Protein AF-U5U4Z3-F1 (afdb_monomer_lite)

Structure (mmCIF, N/CA/C/O backbone):
data_AF-U5U4Z3-F1
#
_entry.id   AF-U5U4Z3-F1
#
loop_
_atom_site.group_PDB
_atom_site.id
_atom_site.type_symbol
_atom_site.label_atom_id
_atom_site.label_alt_id
_atom_site.label_comp_id
_atom_site.label_asym_id
_atom_site.label_entity_id
_atom_site.label_seq_id
_atom_site.pdbx_PDB_ins_code
_atom_site.Cartn_x
_atom_site.Cartn_y
_atom_site.Cartn_z
_atom_site.occupancy
_atom_site.B_iso_or_equiv
_atom_site.auth_seq_id
_atom_site.auth_comp_id
_atom_site.auth_asym_id
_atom_site.auth_atom_id
_atom_site.pdbx_PDB_model_num
ATOM 1 N N . ASP A 1 1 ? -3.626 -6.196 -9.862 1.00 71.31 1 ASP A N 1
ATOM 2 C CA . ASP A 1 1 ? -4.087 -5.107 -10.706 1.00 71.31 1 ASP A CA 1
ATOM 3 C C . ASP A 1 1 ? -5.489 -5.414 -11.232 1.00 71.31 1 ASP A C 1
ATOM 5 O O . ASP A 1 1 ? -5.678 -6.311 -12.052 1.00 71.31 1 ASP A O 1
ATOM 9 N N . LYS A 1 2 ? -6.499 -4.791 -10.631 1.00 76.50 2 LYS A N 1
ATOM 10 C CA . LYS A 1 2 ? -7.915 -4.969 -10.975 1.00 76.50 2 LYS A CA 1
ATOM 11 C C . LYS A 1 2 ? -8.366 -3.956 -12.030 1.00 76.50 2 LYS A C 1
ATOM 13 O O . LYS A 1 2 ? -9.353 -4.225 -12.718 1.00 76.50 2 LYS A O 1
ATOM 18 N N . ASP A 1 3 ? -7.707 -2.810 -12.119 1.00 81.88 3 ASP A N 1
ATOM 19 C CA . ASP A 1 3 ? -8.025 -1.702 -13.022 1.00 81.88 3 ASP A CA 1
ATOM 20 C C . ASP A 1 3 ? -7.069 -1.577 -14.219 1.00 81.88 3 ASP A C 1
ATOM 22 O O . ASP A 1 3 ? -7.378 -0.839 -15.155 1.00 81.88 3 ASP A O 1
ATOM 26 N N . GLY A 1 4 ? -6.018 -2.390 -14.275 1.00 84.38 4 GLY A N 1
ATOM 27 C CA . GLY A 1 4 ? -5.068 -2.459 -15.383 1.00 84.38 4 GLY A CA 1
ATOM 28 C C . GLY A 1 4 ? -4.010 -1.354 -15.347 1.00 84.38 4 GLY A C 1
ATOM 29 O O . GLY A 1 4 ? -3.498 -1.001 -16.411 1.00 84.38 4 GLY A O 1
ATOM 30 N N . ASP A 1 5 ? -3.751 -0.751 -14.183 1.00 84.75 5 ASP A N 1
ATOM 31 C CA . ASP A 1 5 ? -2.849 0.395 -14.036 1.00 84.75 5 ASP A CA 1
ATOM 32 C C . ASP A 1 5 ? -1.374 0.014 -13.794 1.00 84.75 5 ASP A C 1
ATOM 34 O O . ASP A 1 5 ? -0.514 0.896 -13.744 1.00 84.75 5 ASP A O 1
ATOM 38 N N . GLY A 1 6 ? -1.070 -1.286 -13.711 1.00 88.31 6 GLY A N 1
ATOM 39 C CA . GLY A 1 6 ? 0.271 -1.819 -13.459 1.00 88.31 6 GLY A CA 1
ATOM 40 C C . GLY A 1 6 ? 0.703 -1.775 -11.991 1.00 88.31 6 GLY A C 1
ATOM 41 O O . GLY A 1 6 ? 1.818 -2.192 -11.676 1.00 88.31 6 GLY A O 1
ATOM 42 N N . GLN A 1 7 ? -0.166 -1.319 -11.090 1.00 89.56 7 GLN A N 1
ATOM 43 C CA . GLN A 1 7 ? 0.101 -1.194 -9.665 1.00 89.56 7 GLN A CA 1
ATOM 44 C C . GLN A 1 7 ? -0.862 -2.078 -8.857 1.00 89.56 7 GLN A C 1
ATOM 46 O O . GLN A 1 7 ? -1.892 -2.570 -9.325 1.00 89.56 7 GLN A O 1
ATOM 51 N N . ILE A 1 8 ? -0.496 -2.367 -7.610 1.00 89.75 8 ILE A N 1
ATOM 52 C CA . ILE A 1 8 ? -1.406 -2.943 -6.619 1.00 89.75 8 ILE A CA 1
ATOM 53 C C . ILE A 1 8 ? -1.448 -2.037 -5.405 1.00 89.75 8 ILE A C 1
ATOM 55 O O . ILE A 1 8 ? -0.493 -1.921 -4.640 1.00 89.75 8 ILE A O 1
ATOM 59 N N . THR A 1 9 ? -2.615 -1.450 -5.186 1.00 90.75 9 THR A N 1
ATOM 60 C CA . THR A 1 9 ? -2.907 -0.630 -4.013 1.00 90.75 9 THR A CA 1
ATOM 61 C C . THR A 1 9 ? -3.285 -1.484 -2.798 1.00 90.75 9 THR A C 1
ATOM 63 O O . THR A 1 9 ? -3.744 -2.626 -2.914 1.00 90.75 9 THR A O 1
ATOM 66 N N . THR A 1 10 ? -3.221 -0.898 -1.594 1.00 90.88 10 THR A N 1
ATOM 67 C CA . THR A 1 10 ? -3.687 -1.554 -0.347 1.00 90.88 10 THR A CA 1
ATOM 68 C C . THR A 1 10 ? -5.131 -2.054 -0.451 1.00 90.88 10 THR A C 1
ATOM 70 O O . THR A 1 10 ? -5.509 -3.071 0.138 1.00 90.88 10 THR A O 1
ATOM 73 N N . LYS A 1 11 ? -5.967 -1.352 -1.223 1.00 90.00 11 LYS A N 1
ATOM 74 C CA . LYS A 1 11 ? -7.372 -1.697 -1.446 1.00 90.00 11 LYS A CA 1
ATOM 75 C C . LYS A 1 11 ? -7.518 -2.969 -2.275 1.00 90.00 11 LYS A C 1
ATOM 77 O O . LYS A 1 11 ? -8.368 -3.812 -1.965 1.00 90.00 11 LYS A O 1
ATOM 82 N N . GLU A 1 12 ? -6.723 -3.101 -3.325 1.00 91.12 12 GLU A N 1
ATOM 83 C CA . GLU A 1 12 ? -6.727 -4.280 -4.182 1.00 91.12 12 GLU A CA 1
ATOM 84 C C . GLU A 1 12 ? -6.118 -5.475 -3.465 1.00 91.12 12 GLU A C 1
ATOM 86 O O . GLU A 1 12 ? -6.753 -6.530 -3.434 1.00 91.12 12 GLU A O 1
ATOM 91 N N . LEU A 1 13 ? -4.988 -5.280 -2.777 1.00 90.94 13 LEU A N 1
ATOM 92 C CA . LEU A 1 13 ? -4.384 -6.303 -1.925 1.00 90.94 13 LEU A CA 1
ATOM 93 C C . LEU A 1 13 ? -5.394 -6.817 -0.890 1.00 90.94 13 LEU A C 1
ATOM 95 O O . LEU A 1 13 ? -5.651 -8.017 -0.803 1.00 90.94 13 LEU A O 1
ATOM 99 N N . GLY A 1 14 ? -6.080 -5.913 -0.185 1.00 92.75 14 GLY A N 1
ATOM 100 C CA . GLY A 1 14 ? -7.121 -6.286 0.773 1.00 92.75 14 GLY A CA 1
ATOM 101 C C . GLY A 1 14 ? -8.316 -7.004 0.140 1.00 92.75 14 GLY A C 1
ATOM 102 O O . GLY A 1 14 ? -8.930 -7.860 0.775 1.00 92.75 14 GLY A O 1
ATOM 103 N N . THR A 1 15 ? -8.661 -6.684 -1.108 1.00 92.50 15 THR A N 1
ATOM 104 C CA . THR A 1 15 ? -9.734 -7.373 -1.844 1.00 92.50 15 THR A CA 1
ATOM 105 C C . THR A 1 15 ? -9.334 -8.806 -2.189 1.00 92.50 15 THR A C 1
ATOM 107 O O . THR A 1 15 ? -10.141 -9.722 -2.012 1.00 92.50 15 THR A O 1
ATOM 110 N N . VAL A 1 16 ? -8.088 -9.013 -2.623 1.00 90.44 16 VAL A N 1
ATOM 111 C CA . VAL A 1 16 ? -7.537 -10.344 -2.906 1.00 90.44 16 VAL A CA 1
ATOM 112 C C . VAL A 1 16 ? -7.457 -11.169 -1.624 1.00 90.44 16 VAL A C 1
ATOM 114 O O . VAL A 1 16 ? -7.990 -12.274 -1.582 1.00 90.44 16 VAL A O 1
ATOM 117 N N . MET A 1 17 ? -6.897 -10.617 -0.544 1.00 92.44 17 MET A N 1
ATOM 118 C CA . MET A 1 17 ? -6.769 -11.330 0.733 1.00 92.44 17 MET A CA 1
ATOM 119 C C . MET A 1 17 ? -8.131 -11.751 1.304 1.00 92.44 17 MET A C 1
ATOM 121 O O . MET A 1 17 ? -8.289 -12.898 1.719 1.00 92.44 17 MET A O 1
ATOM 125 N N . ARG A 1 18 ? -9.151 -10.884 1.225 1.00 93.38 18 ARG A N 1
ATOM 126 C CA . ARG A 1 18 ? -10.531 -11.239 1.609 1.00 93.38 18 ARG A CA 1
ATOM 127 C C . ARG A 1 18 ? -11.154 -12.314 0.736 1.00 93.38 18 ARG A C 1
ATOM 129 O O . ARG A 1 18 ? -11.870 -13.169 1.249 1.00 93.38 18 ARG A O 1
ATOM 136 N N . SER A 1 19 ? -10.848 -12.317 -0.556 1.00 93.06 19 SER A N 1
ATOM 137 C CA . SER A 1 19 ? -11.302 -13.373 -1.469 1.00 93.06 19 SER A CA 1
ATOM 138 C C . SER A 1 19 ? -10.658 -14.730 -1.154 1.00 93.06 19 SER A C 1
ATOM 140 O O . SER A 1 19 ? -11.265 -15.766 -1.406 1.00 93.06 19 SER A O 1
ATOM 142 N N . LEU A 1 20 ? -9.468 -14.727 -0.545 1.00 94.12 20 LEU A N 1
ATOM 143 C CA . LEU A 1 20 ? -8.768 -15.916 -0.043 1.00 94.12 20 LEU A CA 1
ATOM 144 C C . LEU A 1 20 ? -9.185 -16.314 1.388 1.00 94.12 20 LEU A C 1
ATOM 146 O O . LEU A 1 20 ? -8.597 -17.225 1.968 1.00 94.12 20 LEU A O 1
ATOM 150 N N . GLY A 1 21 ? -10.184 -15.644 1.974 1.00 95.75 21 GLY A N 1
ATOM 151 C CA . GLY A 1 21 ? -10.689 -15.930 3.322 1.00 95.75 21 GLY A CA 1
ATOM 152 C C . GLY A 1 21 ? -9.875 -15.315 4.465 1.00 95.75 21 GLY A C 1
ATOM 153 O O . GLY A 1 21 ? -10.151 -15.602 5.627 1.00 95.75 21 GLY A O 1
ATOM 154 N N . GLN A 1 22 ? -8.890 -14.467 4.163 1.00 95.44 22 GLN A N 1
ATOM 155 C CA . GLN A 1 22 ? -8.156 -13.683 5.160 1.00 95.44 22 GLN A CA 1
ATOM 156 C C . GLN A 1 22 ? -8.895 -12.370 5.443 1.00 95.44 22 GLN A C 1
ATOM 158 O O . GLN A 1 22 ? -9.551 -11.824 4.563 1.00 95.44 22 GLN A O 1
ATOM 163 N N . ASN A 1 23 ? -8.774 -11.806 6.643 1.00 93.94 23 ASN A N 1
ATOM 164 C CA . ASN A 1 23 ? -9.366 -10.497 6.940 1.00 93.94 23 ASN A CA 1
ATOM 165 C C . ASN A 1 23 ? -8.341 -9.548 7.574 1.00 93.94 23 ASN A C 1
ATOM 167 O O . ASN A 1 23 ? -8.462 -9.232 8.758 1.00 93.94 23 ASN A O 1
ATOM 171 N N . PRO A 1 24 ? -7.325 -9.122 6.803 1.00 93.94 24 PRO A N 1
ATOM 172 C CA . PRO A 1 24 ? -6.292 -8.234 7.309 1.00 93.94 24 PRO A CA 1
ATOM 173 C C . PRO A 1 24 ? -6.865 -6.843 7.596 1.00 93.94 24 PRO A C 1
ATOM 175 O O . PRO A 1 24 ? -7.745 -6.331 6.889 1.00 93.94 24 PRO A O 1
ATOM 178 N N . SER A 1 25 ? -6.335 -6.220 8.637 1.00 94.50 25 SER A N 1
ATOM 179 C CA . SER A 1 25 ? -6.567 -4.823 8.964 1.00 94.50 25 SER A CA 1
ATOM 180 C C . SER A 1 25 ? -5.884 -3.898 7.955 1.00 94.50 25 SER A C 1
ATOM 182 O O . SER A 1 25 ? -4.995 -4.283 7.196 1.00 94.50 25 SER A O 1
ATOM 184 N N . LYS A 1 26 ? -6.285 -2.624 7.958 1.00 89.50 26 LYS A N 1
ATOM 185 C CA . LYS A 1 26 ? -5.651 -1.612 7.106 1.00 89.50 26 LYS A CA 1
ATOM 186 C C . LYS A 1 26 ? -4.164 -1.420 7.441 1.00 89.50 26 LYS A C 1
ATOM 188 O O . LYS A 1 26 ? -3.401 -1.134 6.530 1.00 89.50 26 LYS A O 1
ATOM 193 N N . SER A 1 27 ? -3.777 -1.578 8.711 1.00 92.75 27 SER A N 1
ATOM 194 C CA . SER A 1 27 ? -2.372 -1.480 9.132 1.00 92.75 27 SER A CA 1
ATOM 195 C C . SER A 1 27 ? -1.556 -2.618 8.544 1.00 92.75 27 SER A C 1
ATOM 197 O O . SER A 1 27 ? -0.574 -2.352 7.878 1.00 92.75 27 SER A O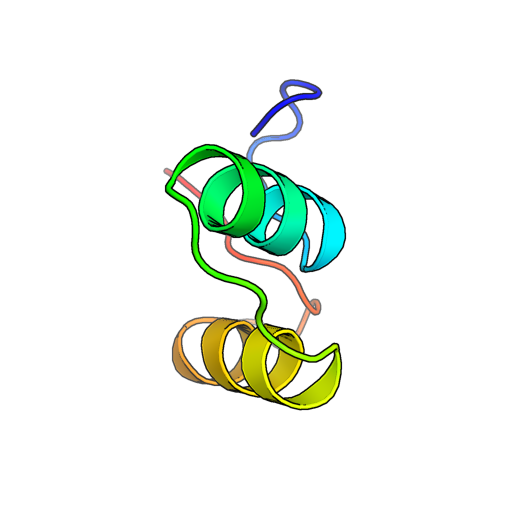 1
ATOM 199 N N . GLU A 1 28 ? -2.023 -3.861 8.689 1.00 93.88 28 GLU A N 1
ATOM 200 C CA . GLU A 1 28 ? -1.317 -5.030 8.146 1.00 93.88 28 GLU A CA 1
ATOM 201 C C . GLU A 1 28 ? -1.161 -4.934 6.626 1.00 93.88 28 GLU A C 1
ATOM 203 O O . GLU A 1 28 ? -0.093 -5.207 6.097 1.00 93.88 28 GLU A O 1
ATOM 208 N N . LEU A 1 29 ? -2.200 -4.480 5.917 1.00 91.81 29 LEU A N 1
ATOM 209 C CA . LEU A 1 29 ? -2.109 -4.242 4.474 1.00 91.81 29 LEU A CA 1
ATOM 210 C C . LEU A 1 29 ? -1.090 -3.156 4.125 1.00 91.81 29 LEU A C 1
ATOM 212 O O . LEU A 1 29 ? -0.403 -3.278 3.117 1.00 91.81 29 LEU A O 1
ATOM 216 N N . GLN A 1 30 ? -1.016 -2.091 4.924 1.00 90.88 30 GLN A N 1
ATOM 217 C CA . GLN A 1 30 ? -0.044 -1.026 4.711 1.00 90.88 30 GLN A CA 1
ATOM 218 C C . GLN A 1 30 ? 1.376 -1.519 4.989 1.00 90.88 30 GLN A C 1
ATOM 220 O O . GLN A 1 30 ? 2.262 -1.229 4.198 1.00 90.88 30 GLN A O 1
ATOM 225 N N . ASP A 1 31 ? 1.577 -2.291 6.056 1.00 91.88 31 ASP A N 1
ATOM 226 C CA . ASP A 1 31 ? 2.873 -2.869 6.410 1.00 91.88 31 ASP A CA 1
ATOM 227 C C . ASP A 1 31 ? 3.358 -3.820 5.307 1.00 91.88 31 ASP A C 1
ATOM 229 O O . ASP A 1 31 ? 4.491 -3.702 4.852 1.00 91.88 31 ASP A O 1
ATOM 233 N N . MET A 1 32 ? 2.468 -4.671 4.781 1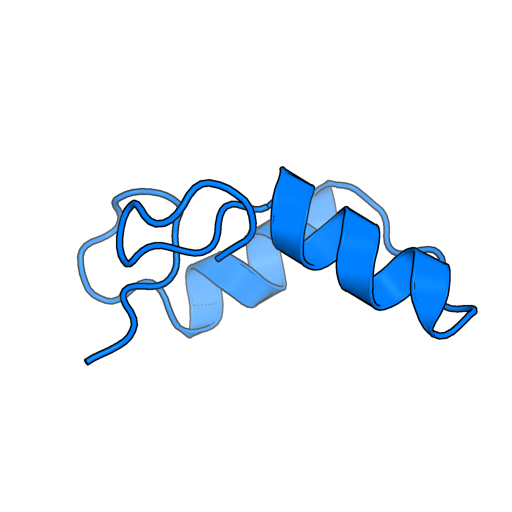.00 89.88 32 MET A N 1
ATOM 234 C CA . MET A 1 32 ? 2.773 -5.551 3.648 1.00 89.88 32 MET A CA 1
ATOM 235 C C . MET A 1 32 ? 3.174 -4.788 2.385 1.00 89.88 32 MET A C 1
ATOM 237 O O . MET A 1 32 ? 4.050 -5.251 1.664 1.00 89.88 32 MET A O 1
ATOM 241 N N . ILE A 1 33 ? 2.528 -3.653 2.093 1.00 89.25 33 ILE A N 1
ATOM 242 C CA . ILE A 1 33 ? 2.927 -2.810 0.960 1.00 89.25 33 ILE A CA 1
ATOM 243 C C . ILE A 1 33 ? 4.267 -2.143 1.248 1.00 89.25 33 ILE A C 1
ATOM 245 O O . ILE A 1 33 ? 5.164 -2.252 0.427 1.00 89.25 33 ILE A O 1
ATOM 249 N N . ASN A 1 34 ? 4.444 -1.537 2.421 1.00 89.31 34 ASN A N 1
ATOM 250 C CA . ASN A 1 34 ? 5.678 -0.844 2.795 1.00 89.31 34 ASN A CA 1
ATOM 251 C C . ASN A 1 34 ? 6.922 -1.751 2.735 1.00 89.31 34 ASN A C 1
ATOM 253 O O . ASN A 1 34 ? 8.024 -1.259 2.512 1.00 89.31 34 ASN A O 1
ATOM 257 N N . GLU A 1 35 ? 6.772 -3.063 2.948 1.00 88.00 35 GLU A N 1
ATOM 258 C CA . GLU A 1 35 ? 7.875 -4.028 2.833 1.00 88.00 35 GLU A CA 1
ATOM 259 C C . GLU A 1 35 ? 8.392 -4.208 1.397 1.00 88.00 35 GLU A C 1
ATOM 261 O O . GLU A 1 35 ? 9.550 -4.584 1.205 1.00 88.00 35 GLU A O 1
ATOM 266 N N . VAL A 1 36 ? 7.552 -3.957 0.392 1.00 84.00 36 VAL A N 1
ATOM 267 C CA . VAL A 1 36 ? 7.864 -4.182 -1.031 1.00 84.00 36 VAL A CA 1
ATOM 268 C C . VAL A 1 36 ? 7.811 -2.904 -1.876 1.00 84.00 36 VAL A C 1
ATOM 270 O O . VAL A 1 36 ? 8.257 -2.911 -3.021 1.00 84.00 36 VAL A O 1
ATOM 273 N N . ASP A 1 37 ? 7.298 -1.817 -1.305 1.00 87.19 37 ASP A N 1
ATOM 274 C CA . ASP A 1 37 ? 7.192 -0.480 -1.880 1.00 87.19 37 ASP A CA 1
ATOM 275 C C . ASP A 1 37 ? 8.571 0.202 -1.899 1.00 87.19 37 ASP A C 1
ATOM 277 O O . ASP A 1 37 ? 8.994 0.891 -0.966 1.00 87.19 37 ASP A O 1
ATOM 281 N N . ALA A 1 38 ? 9.322 -0.059 -2.969 1.00 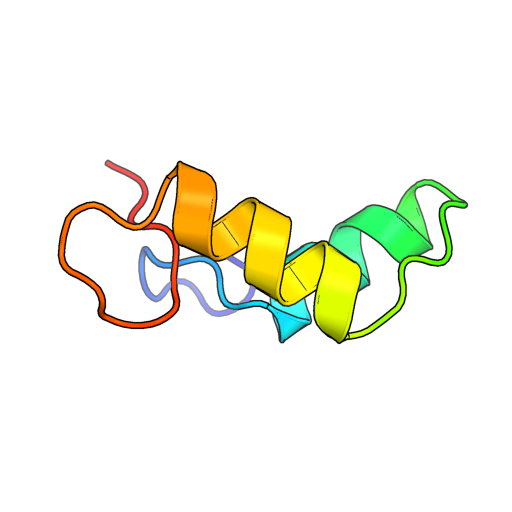83.81 38 ALA A N 1
ATOM 282 C CA . ALA A 1 38 ? 10.686 0.434 -3.129 1.00 83.81 38 ALA A CA 1
ATOM 283 C C . ALA A 1 38 ? 10.750 1.946 -3.401 1.00 83.81 38 ALA A C 1
ATOM 285 O O . ALA A 1 38 ? 11.747 2.589 -3.058 1.00 83.81 38 ALA A O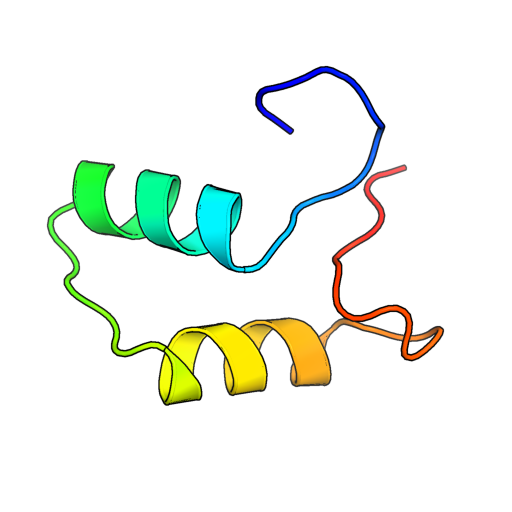 1
ATOM 286 N N . ASP A 1 39 ? 9.716 2.518 -4.018 1.00 85.94 39 ASP A N 1
ATOM 287 C CA . ASP A 1 39 ? 9.659 3.930 -4.401 1.00 85.94 39 ASP A CA 1
ATOM 288 C C . ASP A 1 39 ? 8.837 4.791 -3.422 1.00 85.94 39 ASP A C 1
ATOM 290 O O . ASP A 1 39 ? 8.850 6.019 -3.520 1.00 85.94 39 ASP A O 1
ATOM 294 N N . ASN A 1 40 ? 8.251 4.162 -2.398 1.00 83.19 40 ASN A N 1
ATOM 295 C CA . ASN A 1 40 ? 7.438 4.773 -1.346 1.00 83.19 40 ASN A CA 1
ATOM 296 C C . ASN A 1 40 ? 6.181 5.465 -1.903 1.00 83.19 40 ASN A C 1
ATOM 298 O O . ASN A 1 40 ? 5.741 6.493 -1.370 1.00 83.19 40 ASN A O 1
ATOM 302 N N . ASN A 1 41 ? 5.611 4.928 -2.986 1.00 85.00 41 ASN A N 1
ATOM 303 C CA . ASN A 1 41 ? 4.413 5.474 -3.625 1.00 85.00 41 ASN A CA 1
ATOM 304 C C . ASN A 1 41 ? 3.099 4.970 -2.987 1.00 85.00 41 ASN A C 1
ATOM 306 O O . ASN A 1 41 ? 2.017 5.487 -3.288 1.00 85.00 41 ASN A O 1
ATOM 310 N N . GLY A 1 42 ? 3.181 4.019 -2.050 1.00 84.56 42 GLY A N 1
ATOM 311 C CA . GLY A 1 42 ? 2.041 3.428 -1.351 1.00 84.56 42 GLY A CA 1
ATOM 312 C C . GLY A 1 42 ? 1.330 2.325 -2.139 1.00 84.56 42 GLY A C 1
ATOM 313 O O . GLY A 1 42 ? 0.181 1.982 -1.819 1.00 84.56 42 GLY A O 1
ATOM 314 N N . SER A 1 43 ? 1.986 1.776 -3.157 1.00 86.56 43 SER A N 1
ATOM 315 C CA . SER A 1 43 ? 1.513 0.689 -4.003 1.00 86.56 43 SER A CA 1
ATOM 316 C C . SER A 1 43 ? 2.665 -0.237 -4.408 1.00 86.56 43 SER A C 1
ATOM 318 O O . SER A 1 43 ? 3.826 0.009 -4.105 1.00 86.56 43 SER A O 1
ATOM 320 N N . ILE A 1 44 ? 2.324 -1.367 -5.020 1.00 86.44 44 ILE A N 1
ATOM 321 C CA . ILE A 1 44 ? 3.294 -2.346 -5.511 1.00 86.44 44 ILE A CA 1
ATOM 322 C C . ILE A 1 44 ? 3.277 -2.298 -7.033 1.00 86.44 44 ILE A C 1
ATOM 32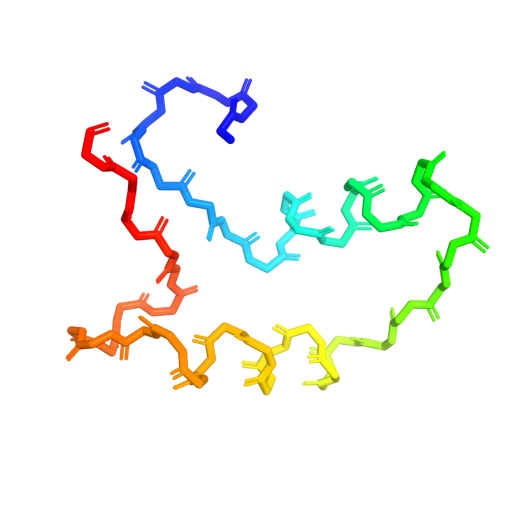4 O O . ILE A 1 44 ? 2.275 -2.694 -7.628 1.00 86.44 44 ILE A O 1
ATOM 328 N N . ASP A 1 45 ? 4.375 -1.874 -7.651 1.00 84.38 45 ASP A N 1
ATOM 329 C CA . ASP A 1 45 ? 4.539 -1.948 -9.103 1.00 84.38 45 ASP A CA 1
ATOM 330 C C . ASP A 1 45 ? 4.748 -3.400 -9.552 1.00 84.38 45 ASP A C 1
ATOM 332 O O . ASP A 1 45 ? 5.601 -4.120 -9.019 1.00 84.38 45 ASP A O 1
ATOM 336 N N . PHE A 1 46 ? 3.994 -3.837 -10.561 1.00 74.25 46 PHE A N 1
ATOM 337 C CA . PHE A 1 46 ? 4.222 -5.116 -11.234 1.00 74.25 46 PHE A CA 1
ATOM 338 C C . PHE A 1 46 ? 4.903 -4.880 -12.594 1.00 74.25 46 PHE A C 1
ATOM 340 O O . PHE A 1 46 ? 4.429 -4.042 -13.361 1.00 74.25 46 PHE A O 1
ATOM 347 N N . PRO A 1 47 ? 6.003 -5.595 -12.908 1.00 63.34 47 PRO A N 1
ATOM 348 C CA . PRO A 1 47 ? 6.635 -5.542 -14.226 1.00 63.34 47 PRO A CA 1
ATOM 349 C C . PRO A 1 47 ? 5.805 -6.220 -15.327 1.00 63.34 47 PRO A C 1
ATOM 351 O O . PRO A 1 47 ? 5.008 -7.136 -15.011 1.00 63.34 47 PRO A O 1
#

Secondary structure (DSSP, 8-state):
--SSSSEEEHHHHHHHHHHTT----HHHHHHHHHTT-SS-SSEEE--

InterPro domains:
  IPR002048 EF-hand domain [PF13499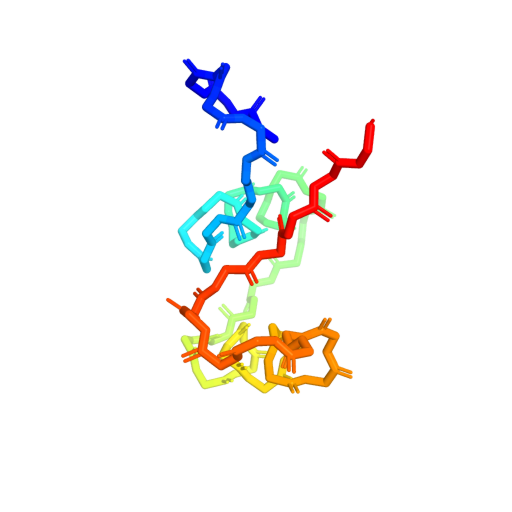] (1-46)
  IPR002048 EF-hand domain [PS50222] (1-23)
  IPR002048 EF-hand domain [PS50222] (24-47)
  IPR002048 EF-hand domain [cd00051] (1-46)
  IPR011992 EF-hand domain pair [SSF47473] (1-46)
  IPR018247 EF-Hand 1, calcium-binding site [PS00018] (1-13)
  IPR050230 Calmodulin/Myosin light chain/Troponin C-like [PTHR23048] (1-47)

Radius of gyration: 10.32 Å; chains: 1; bounding box: 22×21×24 Å

Foldseek 3Di:
DVVPPQKAALVNVQVVCVVVVHHDDSVVSQVVQVVQVPPPPRIHGHD

pLDDT: mean 88.05, std 6.37, range [63.34, 95.75]

Organism: Hypocrea virens (NCBI:txid29875)

Sequence (47 aa):
DKDGDGQITTKELGTVMRSLGQNPSKSELQDMINEVDADNNGSIDFP